Protein AF-A0A238VAP5-F1 (afdb_monomer)

Foldseek 3Di:
DCVQQVVKDFDAKFKFAQKDKFWDCAVNDPDFGTDIFMDGHHPDMDIDTDIRGDPVSVVSVCVVCCVVVQQWDWDWGWTQDPVGIDIDIDTGGRGDTDTFGALVNLVVVLVVCVVNPHDPVNSVVSNPDDHPDPHPDD

Radius of gyration: 14.92 Å; Cα contacts (8 Å, |Δi|>4): 262; chains: 1; bounding box: 32×36×34 Å

Organism: NCBI:txid52697

Mean predicted aligned error: 4.52 Å

pLDDT: mean 91.05, std 9.66, range [45.84, 98.25]

Sequence (138 aa):
MLAYCPHSPMVGVGWIEGWRLTFAGEGEIGWEGAVTTIVESPGDRVFVSLYDVHPWDAAQLDEVEGVPAGTYQKLTVRVSTLDGEVSAWVYVFAGYEGGMPTAWYLSEIATAAEKAGAPDDYVSDLRRRPTRTASPEV

Solvent-accessible surface area (backbone atoms only — not comparable to full-atom values): 7778 Å² total; per-residue (Å²): 93,73,91,73,22,75,78,29,52,79,75,51,55,32,32,33,75,37,22,32,75,48,32,20,40,55,79,73,47,75,90,63,29,11,43,81,27,60,46,84,33,85,90,36,58,30,83,44,79,38,58,52,70,36,78,80,32,48,61,50,47,38,57,76,54,27,38,91,79,51,49,17,43,83,43,81,43,65,31,46,33,96,93,43,78,43,82,43,80,46,65,30,58,62,65,63,80,38,66,35,28,26,32,67,60,46,48,52,53,29,52,50,38,48,75,70,65,50,56,69,68,61,35,50,54,52,66,66,52,77,46,71,40,79,65,80,86,130

Nearest PDB structures (foldseek):
  3cry-assembly1_B  TM=9.126E-01  e=3.875E-10  Homo sapiens
  2q53-assembly1_A  TM=9.028E-01  e=7.797E-10  Homo sapiens
  2rbh-assembly1_B  TM=9.046E-01  e=1.243E-09  Homo sapiens
  6ky1-assembly1_A  TM=6.639E-01  e=5.631E-05  Homo sapiens
  6bwo-assembly1_A  TM=1.964E-01  e=1.601E+00  Lactiplantibacillus plantarum

Structure (mmCIF, N/CA/C/O backbone):
data_AF-A0A238VAP5-F1
#
_entry.id   AF-A0A238VAP5-F1
#
loop_
_atom_site.group_PDB
_atom_site.id
_atom_site.type_symbol
_atom_site.label_atom_id
_atom_site.label_alt_id
_atom_site.label_comp_id
_atom_site.label_asym_id
_atom_site.label_entity_id
_atom_site.label_seq_id
_atom_site.pdbx_PDB_ins_code
_atom_site.Cartn_x
_atom_site.Cartn_y
_atom_site.Cartn_z
_atom_site.occupancy
_atom_site.B_iso_or_equiv
_atom_site.auth_seq_id
_atom_site.auth_comp_id
_atom_site.auth_asym_id
_atom_site.auth_atom_id
_atom_site.pdbx_PDB_model_num
ATOM 1 N N . MET A 1 1 ? 6.476 -5.034 7.079 1.00 84.19 1 MET A N 1
ATOM 2 C CA . MET A 1 1 ? 6.012 -4.711 8.448 1.00 84.19 1 MET A CA 1
ATOM 3 C C . MET A 1 1 ? 6.790 -5.452 9.522 1.00 84.19 1 MET A C 1
ATOM 5 O O . MET A 1 1 ? 7.732 -4.853 10.000 1.00 84.19 1 MET A O 1
ATOM 9 N N . LEU A 1 2 ? 6.536 -6.727 9.845 1.00 82.31 2 LEU A N 1
ATOM 10 C CA . LEU A 1 2 ? 7.208 -7.405 10.979 1.00 82.31 2 LEU A CA 1
ATOM 11 C C . LEU A 1 2 ? 8.754 -7.304 10.977 1.00 82.31 2 LEU A C 1
ATOM 13 O O . LEU A 1 2 ? 9.359 -7.147 12.030 1.00 82.31 2 LEU A O 1
ATOM 17 N N . ALA A 1 3 ? 9.387 -7.375 9.801 1.00 83.06 3 ALA A N 1
ATOM 18 C CA . ALA A 1 3 ? 10.847 -7.326 9.669 1.00 83.06 3 ALA A CA 1
ATOM 19 C C . ALA A 1 3 ? 11.466 -5.930 9.892 1.00 83.06 3 ALA A C 1
ATOM 21 O O . ALA A 1 3 ? 12.608 -5.844 10.332 1.00 83.06 3 ALA A O 1
ATOM 22 N N . TYR A 1 4 ? 10.732 -4.856 9.585 1.00 84.00 4 TYR A N 1
ATOM 23 C CA . TYR A 1 4 ? 11.238 -3.474 9.624 1.00 84.00 4 TYR A CA 1
ATOM 24 C C . TYR A 1 4 ? 10.591 -2.626 10.725 1.00 84.00 4 TYR A C 1
ATOM 26 O O . TYR A 1 4 ? 11.182 -1.659 11.177 1.00 84.00 4 TYR A O 1
ATOM 34 N N . CYS A 1 5 ? 9.389 -2.993 11.163 1.00 89.44 5 CYS A N 1
ATOM 35 C CA . CYS A 1 5 ? 8.562 -2.263 12.118 1.00 89.44 5 CYS A CA 1
ATOM 36 C C . CYS A 1 5 ? 7.970 -3.255 13.139 1.00 89.44 5 CYS A C 1
ATOM 38 O O . CYS A 1 5 ? 6.775 -3.567 13.083 1.00 89.44 5 CYS A O 1
ATOM 40 N N . PRO A 1 6 ? 8.797 -3.847 14.021 1.00 90.00 6 PRO A N 1
ATOM 41 C CA . PRO A 1 6 ? 8.364 -4.918 14.919 1.00 90.00 6 PRO A CA 1
ATOM 42 C C . PRO A 1 6 ? 7.432 -4.437 16.041 1.00 90.00 6 PRO A C 1
ATOM 44 O O . PRO A 1 6 ? 6.745 -5.260 16.643 1.00 90.00 6 PRO A O 1
ATOM 47 N N . HIS A 1 7 ? 7.386 -3.131 16.321 1.00 90.69 7 HIS A N 1
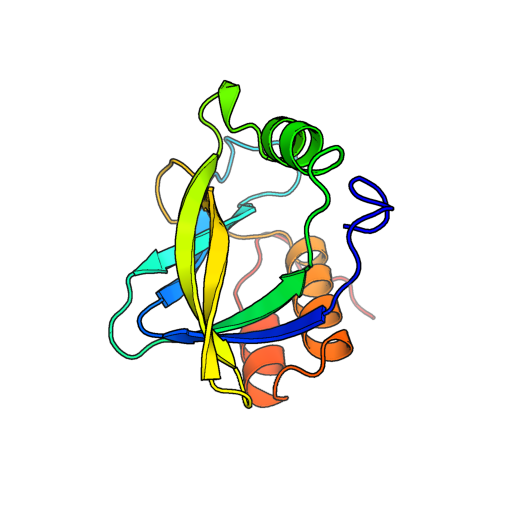ATOM 48 C CA . HIS A 1 7 ? 6.518 -2.544 17.345 1.00 90.69 7 HIS A CA 1
ATOM 49 C C . HIS A 1 7 ? 5.155 -2.121 16.790 1.00 90.69 7 HIS A C 1
ATOM 51 O O . HIS A 1 7 ? 4.339 -1.593 17.541 1.00 90.69 7 HIS A O 1
ATOM 57 N N . SER A 1 8 ? 4.919 -2.334 15.492 1.00 94.12 8 SER A N 1
ATOM 58 C CA . SER A 1 8 ? 3.762 -1.807 14.773 1.00 94.12 8 SER A CA 1
ATOM 59 C C . SER A 1 8 ? 2.811 -2.933 14.340 1.00 94.12 8 SER A C 1
ATOM 61 O O . SER A 1 8 ? 2.964 -3.479 13.239 1.00 94.12 8 SER A O 1
ATOM 63 N N . PRO A 1 9 ? 1.859 -3.357 15.196 1.00 94.62 9 PRO A N 1
ATOM 64 C CA . PRO A 1 9 ? 0.958 -4.464 14.894 1.00 94.62 9 PRO A CA 1
ATOM 65 C C . PRO A 1 9 ? -0.083 -4.083 13.836 1.00 94.62 9 PRO A C 1
ATOM 67 O O . PRO A 1 9 ? -0.448 -2.919 13.671 1.00 94.62 9 PRO A O 1
ATOM 70 N N . MET A 1 10 ? -0.604 -5.095 13.139 1.00 94.62 10 MET A N 1
ATOM 71 C CA . MET A 1 10 ? -1.793 -4.930 12.302 1.00 94.62 10 MET A CA 1
ATOM 72 C C . MET A 1 10 ? -3.014 -4.740 13.209 1.00 94.62 10 MET A C 1
ATOM 74 O O . MET A 1 10 ? -3.248 -5.564 14.093 1.00 94.62 10 MET A O 1
ATOM 78 N N . VAL A 1 11 ? -3.781 -3.674 12.987 1.00 95.62 11 VAL A N 1
ATOM 79 C CA . VAL A 1 11 ? -4.958 -3.312 13.799 1.00 95.62 11 VAL A CA 1
ATOM 80 C C . VAL A 1 11 ? -6.283 -3.483 13.067 1.00 95.62 11 VAL A C 1
ATOM 82 O O . VAL A 1 11 ? -7.332 -3.493 13.702 1.00 95.62 11 VAL A O 1
ATOM 85 N N . GLY A 1 12 ? -6.259 -3.653 11.745 1.00 96.06 12 GLY A N 1
ATOM 86 C CA . GLY A 1 12 ? -7.476 -3.889 10.980 1.00 96.06 12 GLY A CA 1
ATOM 87 C C . GLY A 1 12 ? -7.257 -3.868 9.477 1.00 96.06 12 GLY A C 1
ATOM 88 O O . GLY A 1 12 ? -6.127 -3.918 8.991 1.00 96.06 12 GLY A O 1
ATOM 89 N N . VAL A 1 13 ? -8.364 -3.780 8.751 1.00 97.94 13 VAL A N 1
ATOM 90 C CA . VAL A 1 13 ? -8.411 -3.661 7.292 1.00 97.94 13 VAL A CA 1
ATOM 91 C C . VAL A 1 13 ? -9.438 -2.612 6.887 1.00 97.94 13 VAL A C 1
ATOM 93 O O . VAL A 1 13 ? -10.313 -2.246 7.675 1.00 97.94 13 VAL A O 1
ATOM 96 N N . GLY A 1 14 ? -9.357 -2.140 5.650 1.00 97.75 14 GLY A N 1
ATOM 97 C CA . GLY A 1 14 ? -10.337 -1.215 5.102 1.00 97.75 14 GLY A CA 1
ATOM 98 C C . GLY A 1 14 ? -10.149 -0.968 3.615 1.00 97.75 14 GLY A C 1
ATOM 99 O O . GLY A 1 14 ? -9.417 -1.688 2.934 1.00 97.75 14 GLY A O 1
ATOM 100 N N . TRP A 1 15 ? -10.823 0.067 3.128 1.00 98.25 15 TRP A N 1
ATOM 101 C CA . TRP A 1 15 ? -10.813 0.471 1.729 1.00 98.25 15 TRP A CA 1
ATOM 102 C C . TRP A 1 15 ? -10.419 1.932 1.579 1.00 98.25 15 TRP A C 1
ATOM 104 O O . TRP A 1 15 ? -10.903 2.791 2.313 1.00 98.25 15 TRP A O 1
ATOM 114 N N . ILE A 1 16 ? -9.570 2.219 0.600 1.00 98.19 16 ILE A N 1
ATOM 115 C CA . ILE A 1 16 ? -9.335 3.582 0.129 1.00 98.19 16 ILE A CA 1
ATOM 116 C C . ILE A 1 16 ? -10.220 3.789 -1.100 1.00 98.19 16 ILE A C 1
ATOM 118 O O . ILE A 1 16 ? -9.963 3.196 -2.147 1.00 98.19 16 ILE A O 1
ATOM 122 N N . GLU A 1 17 ? -11.266 4.599 -0.957 1.00 97.81 17 GLU A N 1
ATOM 123 C CA . GLU A 1 17 ? -12.238 4.896 -2.015 1.00 97.81 17 GLU A CA 1
ATOM 124 C C . GL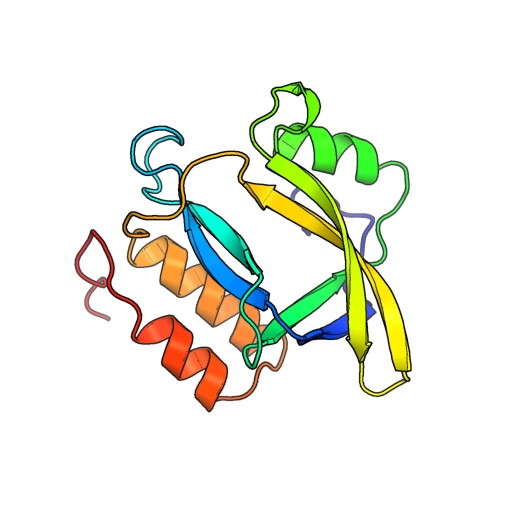U A 1 17 ? -11.719 5.970 -2.980 1.00 97.81 17 GLU A C 1
ATOM 126 O O . GLU A 1 17 ? -11.147 6.974 -2.552 1.00 97.81 17 GLU A O 1
ATOM 131 N N . GLY A 1 18 ? -11.959 5.795 -4.280 1.00 97.50 18 GLY A N 1
ATOM 132 C CA . GLY A 1 18 ? -11.500 6.707 -5.333 1.00 97.50 18 GLY A CA 1
ATOM 133 C C . GLY A 1 18 ? -10.033 6.521 -5.718 1.00 97.50 18 GLY A C 1
ATOM 134 O O . GLY A 1 18 ? -9.439 7.427 -6.300 1.00 97.50 18 GLY A O 1
ATOM 135 N N . TRP A 1 19 ? -9.446 5.371 -5.385 1.00 98.00 19 TRP A N 1
ATOM 136 C CA . TRP A 1 19 ? -8.059 5.020 -5.686 1.00 98.00 19 TRP A CA 1
ATOM 137 C C . TRP A 1 19 ? -7.993 3.625 -6.291 1.00 98.00 19 TRP A C 1
ATOM 139 O O . TRP A 1 19 ? -8.801 2.757 -5.966 1.00 98.00 19 TRP A O 1
ATOM 149 N N . ARG A 1 20 ? -6.974 3.371 -7.114 1.00 96.56 20 ARG A N 1
ATOM 150 C CA . ARG A 1 20 ? -6.665 2.025 -7.607 1.00 96.56 20 ARG A CA 1
ATOM 151 C C . ARG A 1 20 ? -5.203 1.676 -7.405 1.00 96.56 20 ARG A C 1
ATOM 153 O O . ARG A 1 20 ? -4.323 2.525 -7.523 1.00 96.56 20 ARG A O 1
ATOM 160 N N . LEU A 1 21 ? -4.953 0.391 -7.169 1.00 96.31 21 LEU A N 1
ATOM 161 C CA . LEU A 1 21 ? -3.609 -0.170 -7.155 1.00 96.31 21 LEU A CA 1
ATOM 162 C C . LEU A 1 21 ? -3.075 -0.203 -8.584 1.00 96.31 21 LEU A C 1
ATOM 164 O O . LEU A 1 21 ? -3.772 -0.642 -9.504 1.00 96.31 21 LEU A O 1
ATOM 168 N N . THR A 1 22 ? -1.837 0.228 -8.766 1.00 95.00 22 THR A N 1
ATOM 169 C CA . THR A 1 22 ? -1.101 0.191 -10.030 1.00 95.00 22 THR A CA 1
ATOM 170 C C . THR A 1 22 ? 0.382 -0.065 -9.761 1.00 95.00 22 THR A C 1
ATOM 172 O O . THR A 1 22 ? 0.770 -0.352 -8.627 1.00 95.00 22 THR A O 1
ATOM 175 N N . PHE A 1 23 ? 1.201 -0.009 -10.804 1.00 94.38 23 PHE A N 1
ATOM 176 C CA . PHE A 1 23 ? 2.641 -0.189 -10.708 1.00 94.38 23 PHE A CA 1
ATOM 177 C C . PHE A 1 23 ? 3.374 0.978 -11.361 1.00 94.38 23 PHE A C 1
ATOM 179 O O . PHE A 1 23 ? 2.803 1.681 -12.197 1.00 94.38 23 PHE A O 1
ATOM 186 N N . ALA A 1 24 ? 4.609 1.212 -10.933 1.00 92.62 24 ALA A N 1
ATOM 187 C CA . ALA A 1 24 ? 5.455 2.288 -11.434 1.00 92.62 24 ALA A CA 1
ATOM 188 C C . ALA A 1 24 ? 6.946 1.955 -11.261 1.00 92.62 24 ALA A C 1
ATOM 190 O O . ALA A 1 24 ? 7.302 0.968 -10.617 1.00 92.62 24 ALA A O 1
ATOM 191 N N . GLY A 1 25 ? 7.826 2.784 -11.829 1.00 88.06 25 GLY A N 1
ATOM 192 C CA . GLY A 1 25 ? 9.272 2.690 -11.594 1.00 88.06 25 GLY A CA 1
ATOM 193 C C . GLY A 1 25 ? 9.957 1.502 -12.277 1.00 88.06 25 GLY A C 1
ATOM 194 O O . GLY A 1 25 ? 10.999 1.038 -11.808 1.00 88.06 25 GLY A O 1
ATOM 195 N N . GLU A 1 26 ? 9.396 0.993 -13.381 1.00 82.69 26 GLU A N 1
ATOM 196 C CA . GLU A 1 26 ? 10.039 -0.061 -14.170 1.00 82.69 26 GLU A CA 1
ATOM 197 C C . GLU A 1 26 ? 11.420 0.394 -14.667 1.00 82.69 26 GLU A C 1
ATOM 199 O O . GLU A 1 26 ? 11.543 1.329 -15.452 1.00 82.69 26 GLU A O 1
ATOM 204 N N . GLY A 1 27 ? 12.474 -0.283 -14.202 1.00 74.94 27 GLY A N 1
ATOM 205 C CA . GLY A 1 27 ? 13.863 0.052 -14.534 1.00 74.94 27 GLY A CA 1
ATOM 206 C C . GLY A 1 27 ? 14.481 1.160 -13.673 1.00 74.94 27 GLY A C 1
ATOM 207 O O . GLY A 1 27 ? 15.687 1.378 -13.768 1.00 74.94 27 GLY A O 1
ATOM 208 N N . GLU A 1 28 ? 13.696 1.812 -12.812 1.00 74.81 28 GLU A N 1
ATOM 209 C CA . GLU A 1 28 ? 14.170 2.799 -11.831 1.00 74.81 28 GLU A CA 1
ATOM 210 C C . GLU A 1 28 ? 14.453 2.141 -10.476 1.00 74.81 28 GLU A C 1
ATOM 212 O O . GLU A 1 28 ? 15.479 2.414 -9.851 1.00 74.81 28 GLU A O 1
ATOM 217 N N . ILE A 1 29 ? 13.583 1.217 -10.048 1.00 69.38 29 ILE A N 1
ATOM 218 C CA . ILE A 1 29 ? 13.748 0.472 -8.798 1.00 69.38 29 ILE A CA 1
ATOM 219 C C . ILE A 1 29 ? 14.208 -0.960 -9.091 1.00 69.38 29 ILE A C 1
ATOM 221 O O . ILE A 1 29 ? 13.420 -1.870 -9.332 1.00 69.38 29 ILE A O 1
ATOM 225 N N . GLY A 1 30 ? 15.526 -1.161 -9.029 1.00 64.56 30 GLY A N 1
ATOM 226 C CA . GLY A 1 30 ? 16.162 -2.465 -8.817 1.00 64.56 30 GLY A CA 1
ATOM 227 C C . GLY A 1 30 ? 15.715 -3.625 -9.724 1.00 64.56 30 GLY A C 1
ATOM 228 O O . GLY A 1 30 ? 15.424 -3.474 -10.907 1.00 64.56 30 GLY A O 1
ATOM 229 N N . TRP A 1 31 ? 15.757 -4.838 -9.163 1.00 62.72 31 TRP A N 1
ATOM 230 C CA . TRP A 1 31 ? 15.542 -6.108 -9.872 1.00 62.72 31 TRP A CA 1
ATOM 231 C C . TRP A 1 31 ? 14.073 -6.575 -9.873 1.00 62.72 31 TRP A C 1
ATOM 233 O O . TRP A 1 31 ? 13.710 -7.456 -10.660 1.00 62.72 31 TRP A O 1
ATOM 243 N N . GLU A 1 32 ? 13.223 -5.971 -9.038 1.00 64.12 32 GLU A N 1
ATOM 244 C CA . GLU A 1 32 ? 11.833 -6.385 -8.781 1.00 64.12 32 GLU A CA 1
ATOM 245 C C . GLU A 1 32 ? 10.861 -6.033 -9.922 1.00 64.12 32 GLU A C 1
ATOM 247 O O . GLU A 1 32 ? 9.762 -6.590 -10.000 1.00 64.12 32 GLU A O 1
ATOM 252 N N . GLY A 1 33 ? 11.294 -5.204 -10.880 1.00 79.69 33 GLY A N 1
ATOM 253 C CA . GLY A 1 33 ? 10.441 -4.670 -11.943 1.00 79.69 33 GLY A CA 1
ATOM 254 C C . GLY A 1 33 ? 9.675 -3.441 -11.464 1.00 79.69 33 GLY A C 1
ATOM 255 O O . GLY A 1 33 ? 10.190 -2.676 -10.657 1.00 79.69 33 GLY A O 1
ATOM 256 N N . ALA A 1 34 ? 8.461 -3.238 -11.977 1.00 89.19 34 ALA A N 1
ATOM 257 C CA . ALA A 1 34 ? 7.612 -2.155 -11.497 1.00 89.19 34 ALA A CA 1
ATOM 258 C C . ALA A 1 34 ? 7.122 -2.442 -10.063 1.00 89.19 34 ALA A C 1
ATOM 260 O O . ALA A 1 34 ? 6.623 -3.535 -9.780 1.00 89.19 34 ALA A O 1
ATOM 261 N N . VAL A 1 35 ? 7.253 -1.458 -9.174 1.00 91.12 35 VAL A N 1
ATOM 262 C CA . VAL A 1 35 ? 6.849 -1.530 -7.762 1.00 91.12 35 VAL A CA 1
ATOM 263 C C . VAL A 1 35 ? 5.404 -1.088 -7.565 1.00 91.12 35 VAL A C 1
ATOM 265 O O . VAL A 1 35 ? 4.836 -0.393 -8.407 1.00 91.12 35 VAL A O 1
ATOM 268 N N . THR A 1 36 ? 4.797 -1.500 -6.453 1.00 93.38 36 THR A N 1
ATOM 269 C CA . THR A 1 36 ? 3.390 -1.200 -6.157 1.00 93.38 36 THR A CA 1
ATOM 270 C C . THR A 1 36 ? 3.204 0.263 -5.788 1.00 93.38 36 THR A C 1
ATOM 272 O O . THR A 1 36 ? 3.922 0.802 -4.957 1.00 93.38 36 THR A O 1
ATOM 275 N N . THR A 1 37 ? 2.174 0.889 -6.344 1.00 95.38 37 THR A N 1
ATOM 276 C CA . THR A 1 37 ? 1.720 2.217 -5.928 1.00 95.38 37 THR A CA 1
ATOM 277 C C . THR A 1 37 ? 0.202 2.323 -6.072 1.00 95.38 37 THR A C 1
ATOM 279 O O . THR A 1 37 ? -0.459 1.402 -6.564 1.00 95.38 37 THR A O 1
ATOM 282 N N . ILE A 1 38 ? -0.377 3.437 -5.637 1.00 96.94 38 ILE A N 1
ATOM 283 C CA . ILE A 1 38 ? -1.790 3.754 -5.850 1.00 96.94 38 ILE A CA 1
ATOM 284 C C . ILE A 1 38 ? -1.926 5.104 -6.547 1.00 96.94 38 ILE A C 1
ATOM 286 O O . ILE A 1 38 ? -1.120 6.006 -6.338 1.00 96.94 38 ILE A O 1
ATOM 290 N N . VAL A 1 39 ? -2.962 5.242 -7.367 1.00 96.50 39 VAL A N 1
ATOM 291 C CA . VAL A 1 39 ? -3.303 6.494 -8.056 1.00 96.50 39 VAL A CA 1
ATOM 292 C C . VAL A 1 39 ? -4.786 6.790 -7.892 1.00 96.50 39 VAL A C 1
ATOM 294 O O . VAL A 1 39 ? -5.589 5.864 -7.737 1.00 96.50 39 VAL A O 1
ATOM 297 N N . GLU A 1 40 ? -5.149 8.070 -7.931 1.00 95.81 40 GLU A N 1
ATOM 298 C CA . GLU A 1 40 ? -6.549 8.488 -7.937 1.00 95.81 40 GLU A CA 1
ATOM 299 C C . GLU A 1 40 ? -7.266 7.896 -9.157 1.00 95.81 40 GLU A C 1
ATOM 301 O O . GLU A 1 40 ? -6.795 7.977 -10.293 1.00 95.81 40 GLU A O 1
ATOM 306 N N . SER A 1 41 ? -8.412 7.272 -8.910 1.00 97.19 41 SER A N 1
ATOM 307 C CA . SER A 1 41 ? -9.254 6.665 -9.933 1.00 97.19 41 SER A CA 1
ATOM 308 C C . SER A 1 41 ? -10.702 6.643 -9.438 1.00 97.19 41 SER A C 1
ATOM 310 O O . SER A 1 41 ? -11.081 5.778 -8.641 1.00 97.19 41 SER A O 1
ATOM 312 N N . PRO A 1 42 ? -11.521 7.637 -9.828 1.00 96.62 42 PRO A N 1
ATOM 313 C CA . PRO A 1 42 ? -12.899 7.736 -9.368 1.00 96.62 42 PRO A CA 1
ATOM 314 C C . PRO A 1 42 ? -13.713 6.479 -9.698 1.00 96.62 42 PRO A C 1
ATOM 316 O O . PRO A 1 42 ? -13.797 6.074 -10.854 1.00 96.62 42 PRO A O 1
ATOM 319 N N . GLY A 1 43 ? -14.353 5.900 -8.680 1.00 95.88 43 GLY A N 1
ATOM 320 C CA . GLY A 1 43 ? -15.149 4.673 -8.800 1.00 95.88 43 GLY A CA 1
ATOM 321 C C . GLY A 1 43 ? -14.382 3.384 -8.494 1.00 95.88 43 GLY A C 1
ATOM 322 O O . GLY A 1 43 ? -15.021 2.355 -8.288 1.00 95.88 43 GLY A O 1
ATOM 323 N N . ASP A 1 44 ? -13.052 3.445 -8.402 1.00 97.38 44 ASP A N 1
ATOM 324 C CA . ASP A 1 44 ? -12.232 2.337 -7.918 1.00 97.38 44 ASP A CA 1
ATOM 325 C C . ASP A 1 44 ? -11.992 2.426 -6.411 1.00 97.38 44 ASP A C 1
ATOM 327 O O . ASP A 1 44 ? -12.195 3.463 -5.774 1.00 97.38 44 ASP A O 1
ATOM 331 N N . ARG A 1 45 ? -11.513 1.317 -5.848 1.00 97.19 45 ARG A N 1
ATOM 332 C CA . ARG A 1 45 ? -11.089 1.233 -4.453 1.00 97.19 45 ARG A CA 1
ATOM 333 C C . ARG A 1 45 ? -9.917 0.276 -4.273 1.00 97.19 45 ARG A C 1
ATOM 335 O O . ARG A 1 45 ? -9.765 -0.696 -5.017 1.00 97.19 45 ARG A O 1
ATOM 342 N N . VAL A 1 46 ? -9.115 0.510 -3.238 1.00 97.75 46 VAL A N 1
ATOM 343 C CA . VAL A 1 46 ? -7.982 -0.354 -2.862 1.00 97.75 46 VAL A CA 1
ATOM 344 C C . VAL A 1 46 ? -8.215 -0.952 -1.485 1.00 97.75 46 VAL A C 1
ATOM 346 O O . VAL A 1 46 ? -8.471 -0.212 -0.539 1.00 97.75 46 VAL A O 1
ATOM 349 N N . PHE A 1 47 ? -8.106 -2.277 -1.372 1.00 97.88 47 PHE A N 1
ATOM 350 C CA . PHE A 1 47 ? -8.118 -2.959 -0.082 1.00 97.88 47 PHE A CA 1
ATOM 351 C C . PHE A 1 47 ? -6.774 -2.765 0.617 1.00 97.88 47 PHE A C 1
ATOM 353 O O . PHE A 1 47 ? -5.723 -2.949 0.001 1.00 97.88 47 PHE A O 1
ATOM 360 N N . VAL A 1 48 ? -6.802 -2.420 1.901 1.00 97.56 48 VAL A N 1
ATOM 361 C CA . VAL A 1 48 ? -5.594 -2.135 2.678 1.00 97.56 48 VAL A CA 1
ATOM 362 C C . VAL A 1 48 ? -5.629 -2.789 4.050 1.00 97.56 48 VAL A C 1
ATOM 364 O O . VAL A 1 48 ? -6.680 -2.897 4.682 1.00 97.56 48 VAL A O 1
ATOM 367 N N . SER A 1 49 ? -4.446 -3.161 4.533 1.00 96.69 49 SER A N 1
ATOM 368 C CA . SER A 1 49 ? -4.210 -3.508 5.933 1.00 96.69 49 SER A CA 1
ATOM 369 C C . SER A 1 49 ? -3.763 -2.269 6.700 1.00 96.69 49 SER A C 1
ATOM 371 O O . SER A 1 49 ? -2.872 -1.544 6.260 1.00 96.69 49 SER A O 1
ATOM 373 N N . LEU A 1 50 ? -4.365 -2.045 7.863 1.00 97.06 50 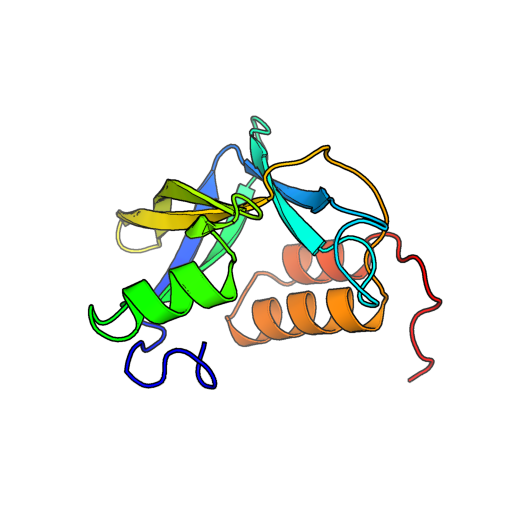LEU A N 1
ATOM 374 C CA . LEU A 1 50 ? -4.046 -0.944 8.762 1.00 97.06 50 LEU A CA 1
ATOM 375 C C . LEU A 1 50 ? -3.091 -1.417 9.853 1.00 97.06 50 LEU A C 1
ATOM 377 O O . LEU A 1 50 ? -3.312 -2.457 10.478 1.00 97.06 50 LEU A O 1
ATOM 381 N N . TYR A 1 51 ? -2.057 -0.621 10.103 1.00 96.50 51 TYR A N 1
ATOM 382 C CA . TYR A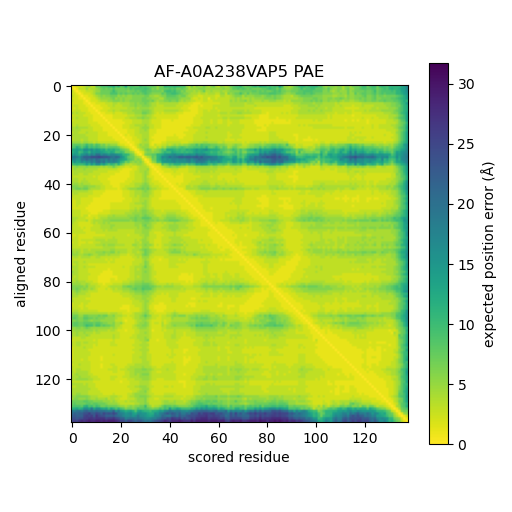 1 51 ? -1.061 -0.860 11.142 1.00 96.50 51 TYR A CA 1
ATOM 383 C C . TYR A 1 51 ? -1.011 0.337 12.087 1.00 96.50 51 TYR A C 1
ATOM 385 O O . TYR A 1 51 ? -1.011 1.480 11.629 1.00 96.50 51 TYR A O 1
ATOM 393 N N . ASP A 1 52 ? -0.951 0.071 13.390 1.00 95.31 52 ASP A N 1
ATOM 394 C CA . ASP A 1 52 ? -0.665 1.104 14.386 1.00 95.31 52 ASP A CA 1
ATOM 395 C C . ASP A 1 52 ? 0.848 1.299 14.444 1.00 95.31 52 ASP A C 1
ATOM 397 O O . ASP A 1 52 ? 1.575 0.444 14.950 1.00 95.31 52 ASP A O 1
ATOM 401 N N . VAL A 1 53 ? 1.335 2.366 13.810 1.00 94.94 53 VAL A N 1
ATOM 402 C CA . VAL A 1 53 ? 2.770 2.585 13.614 1.00 94.94 53 VAL A CA 1
ATOM 403 C C . VAL A 1 53 ? 3.362 3.290 14.826 1.00 94.94 53 VAL A C 1
ATOM 405 O O . VAL A 1 53 ? 3.101 4.470 15.069 1.00 94.94 53 VAL A O 1
ATOM 408 N N . HIS A 1 54 ? 4.229 2.588 15.555 1.00 93.81 54 HIS A N 1
ATOM 409 C CA . HIS A 1 54 ? 4.940 3.175 16.684 1.00 93.81 54 HIS A CA 1
ATOM 410 C C . HIS A 1 54 ? 5.905 4.282 16.203 1.00 93.81 54 HIS A C 1
ATOM 412 O O . HIS A 1 54 ? 6.588 4.096 15.193 1.00 93.81 54 HIS A O 1
ATOM 418 N N . PRO A 1 55 ? 6.065 5.410 16.928 1.00 89.88 55 PRO A N 1
ATOM 419 C CA . PRO A 1 55 ? 6.942 6.508 16.502 1.00 89.88 55 PRO A CA 1
ATOM 420 C C . PRO A 1 55 ? 8.399 6.114 16.213 1.00 89.88 55 PRO A C 1
ATOM 422 O O . PRO A 1 55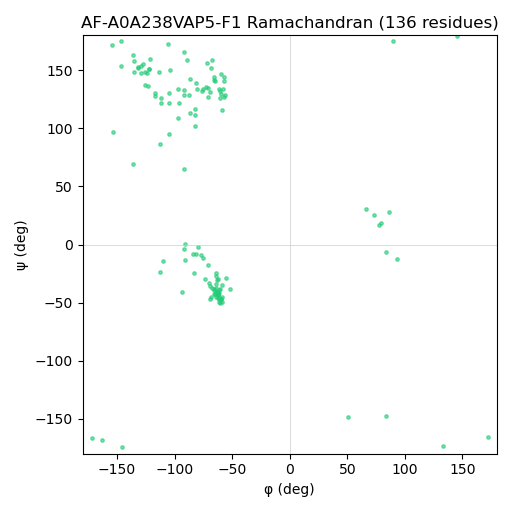 ? 9.049 6.741 15.382 1.00 89.88 55 PRO A O 1
ATOM 425 N N . TRP A 1 56 ? 8.920 5.079 16.880 1.00 87.75 56 TRP A N 1
ATOM 426 C CA . TRP A 1 56 ? 10.269 4.553 16.609 1.00 87.75 56 TRP A CA 1
ATOM 427 C C . TRP A 1 56 ? 10.377 3.833 15.267 1.00 87.75 56 TRP A C 1
ATOM 429 O O . TRP A 1 56 ? 11.414 3.913 14.618 1.00 87.75 56 TRP A O 1
ATOM 439 N N . ASP A 1 57 ? 9.301 3.177 14.843 1.00 93.38 57 ASP A N 1
ATOM 440 C CA . ASP A 1 57 ? 9.250 2.476 13.566 1.00 93.38 57 ASP A CA 1
ATOM 441 C C . ASP A 1 57 ? 8.921 3.453 12.423 1.00 93.38 57 ASP A C 1
ATOM 443 O O . ASP A 1 57 ? 9.296 3.208 11.281 1.00 93.38 57 ASP A O 1
ATOM 447 N N . ALA A 1 58 ? 8.255 4.579 12.715 1.00 91.69 58 ALA A N 1
ATOM 448 C CA . ALA A 1 58 ? 7.815 5.548 11.711 1.00 91.69 58 ALA A CA 1
ATOM 449 C C . ALA A 1 58 ? 8.975 6.141 10.892 1.00 91.69 58 ALA A C 1
ATOM 451 O O . ALA A 1 58 ? 8.894 6.174 9.667 1.00 91.69 58 ALA A O 1
ATOM 452 N N . ALA A 1 59 ? 10.060 6.567 11.549 1.00 90.44 59 ALA A N 1
ATOM 453 C CA . ALA A 1 59 ? 11.232 7.110 10.857 1.00 90.44 59 ALA A CA 1
ATOM 454 C C . ALA A 1 59 ? 11.966 6.032 10.045 1.00 90.44 59 ALA A C 1
ATOM 456 O O . ALA A 1 59 ? 12.418 6.288 8.934 1.00 90.44 59 ALA A O 1
ATOM 457 N N . GLN A 1 60 ? 12.045 4.808 10.575 1.00 91.88 60 GLN A N 1
ATOM 458 C CA . GLN A 1 60 ? 12.618 3.677 9.850 1.00 91.88 60 GLN A CA 1
ATOM 459 C C . GLN A 1 60 ? 11.789 3.327 8.610 1.00 91.88 60 GLN A C 1
ATOM 461 O O . GLN A 1 60 ? 12.357 2.991 7.576 1.00 91.88 60 GLN A O 1
ATOM 466 N N . LEU A 1 61 ? 10.462 3.422 8.696 1.00 92.31 61 LEU A N 1
ATOM 467 C CA . LEU A 1 61 ? 9.575 3.182 7.565 1.00 92.31 61 LEU A CA 1
ATOM 468 C C . LEU A 1 61 ? 9.768 4.243 6.473 1.00 92.31 61 LEU A C 1
ATOM 470 O O . LEU A 1 61 ? 9.878 3.885 5.307 1.00 92.31 61 LEU A O 1
ATOM 474 N N . ASP A 1 62 ? 9.903 5.518 6.848 1.00 93.25 62 ASP A N 1
ATOM 475 C CA . ASP A 1 62 ? 10.197 6.599 5.897 1.00 93.25 62 ASP A CA 1
ATOM 476 C C . ASP A 1 62 ? 11.543 6.379 5.170 1.00 93.25 62 ASP A C 1
ATOM 478 O O . ASP A 1 62 ? 11.643 6.630 3.969 1.00 93.25 62 ASP A O 1
ATOM 482 N N . GLU A 1 63 ? 12.565 5.870 5.867 1.00 92.50 63 GLU A N 1
ATOM 483 C CA . GLU A 1 63 ? 13.863 5.504 5.272 1.00 92.50 63 GLU A CA 1
ATOM 484 C C . GLU A 1 63 ? 13.756 4.295 4.330 1.00 92.50 63 GLU A C 1
ATOM 486 O O . GLU A 1 63 ? 14.288 4.329 3.221 1.00 92.50 63 GLU A O 1
ATOM 491 N N . VAL A 1 64 ? 13.047 3.235 4.741 1.00 90.50 64 VAL A N 1
ATOM 492 C CA . VAL A 1 64 ? 12.848 2.020 3.927 1.00 90.50 64 VAL A CA 1
ATOM 493 C C . VAL A 1 64 ? 12.106 2.337 2.630 1.00 90.50 64 VAL A C 1
ATOM 495 O O . VAL A 1 64 ? 12.494 1.847 1.572 1.00 90.50 64 VAL A O 1
ATOM 498 N N . GLU A 1 65 ? 11.084 3.189 2.698 1.00 90.75 65 GLU A N 1
ATOM 499 C CA . GLU A 1 65 ? 10.307 3.633 1.535 1.00 90.75 65 GLU A CA 1
ATOM 500 C C . GLU A 1 65 ? 11.026 4.744 0.740 1.00 90.75 65 GLU A C 1
ATOM 502 O O . GLU A 1 65 ? 10.543 5.211 -0.291 1.00 90.75 65 GLU A O 1
ATOM 507 N N . GLY A 1 66 ? 12.204 5.196 1.185 1.00 91.75 66 GLY A N 1
ATOM 508 C CA . GLY A 1 66 ? 13.006 6.191 0.475 1.00 91.75 66 GLY A CA 1
ATOM 509 C C . GLY A 1 66 ? 12.360 7.577 0.408 1.00 91.75 66 GLY A C 1
ATOM 510 O O . GLY A 1 66 ? 12.599 8.317 -0.548 1.00 91.75 66 GLY A O 1
ATOM 511 N N . VAL A 1 67 ? 11.563 7.957 1.412 1.00 93.31 67 VAL A N 1
ATOM 512 C CA . VAL A 1 67 ? 10.922 9.282 1.487 1.00 93.31 67 VAL A CA 1
ATOM 513 C C . VAL A 1 67 ? 11.950 10.423 1.481 1.00 93.31 67 VAL A C 1
ATOM 515 O O . VAL A 1 67 ? 11.770 11.360 0.701 1.00 93.31 67 VAL A O 1
ATOM 518 N N . PRO A 1 68 ? 13.063 10.372 2.249 1.00 92.31 68 PRO A N 1
ATOM 519 C CA . PRO A 1 68 ? 14.086 11.422 2.200 1.00 92.31 68 PRO A CA 1
ATOM 520 C C . PRO A 1 68 ? 14.763 11.557 0.830 1.00 92.31 68 PRO A C 1
ATOM 522 O O . PRO A 1 68 ? 15.192 12.648 0.457 1.00 92.31 68 PRO A O 1
ATOM 525 N N . ALA A 1 69 ? 14.850 10.454 0.080 1.00 91.19 69 ALA A N 1
ATOM 526 C CA . ALA A 1 69 ? 15.411 10.416 -1.268 1.00 91.19 69 ALA A CA 1
ATOM 527 C C . ALA A 1 69 ? 14.393 10.806 -2.356 1.00 91.19 69 ALA A C 1
ATOM 529 O O . ALA A 1 69 ? 14.773 10.980 -3.512 1.00 91.19 69 ALA A O 1
ATOM 530 N N . GLY A 1 70 ? 13.115 10.961 -1.994 1.00 91.62 70 GLY A N 1
ATOM 531 C CA . GLY A 1 70 ? 12.033 11.286 -2.915 1.00 91.62 70 GLY A CA 1
ATOM 532 C C . GLY A 1 70 ? 11.534 10.103 -3.744 1.00 91.62 70 GLY A C 1
ATOM 533 O O . GLY A 1 70 ? 10.861 10.343 -4.737 1.00 91.62 70 GLY A O 1
ATOM 534 N N . THR A 1 71 ? 11.838 8.858 -3.365 1.00 91.31 71 THR A N 1
ATOM 535 C CA . THR A 1 71 ? 11.373 7.65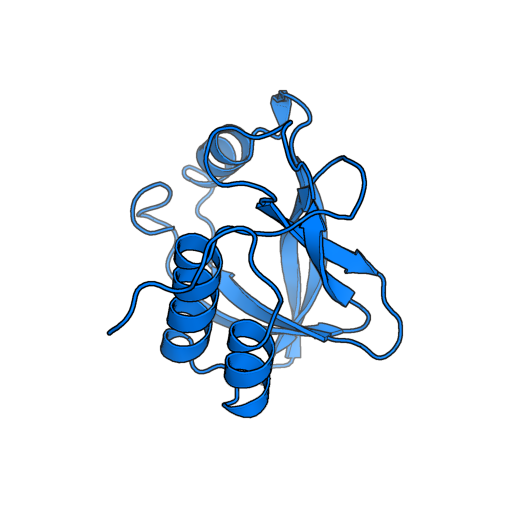0 -4.074 1.00 91.31 71 THR A CA 1
ATOM 536 C C . THR A 1 71 ? 9.866 7.456 -3.909 1.00 91.31 71 THR A C 1
ATOM 538 O O . THR A 1 71 ? 9.144 7.239 -4.881 1.00 91.31 71 THR A O 1
ATOM 541 N N . TYR A 1 72 ? 9.380 7.578 -2.674 1.00 94.25 72 TYR A N 1
ATOM 542 C CA . TYR A 1 72 ? 7.960 7.590 -2.350 1.00 94.25 72 TYR A CA 1
ATOM 543 C C . TYR A 1 72 ? 7.586 8.880 -1.624 1.00 94.25 72 TYR A C 1
ATOM 545 O O . TYR A 1 72 ? 8.374 9.472 -0.889 1.00 94.25 72 TYR A O 1
ATOM 553 N N . GLN A 1 73 ? 6.338 9.297 -1.804 1.00 95.31 73 GLN A N 1
ATOM 554 C CA . GLN A 1 73 ? 5.710 10.382 -1.069 1.00 95.31 73 GLN A CA 1
ATOM 555 C C . GLN A 1 73 ? 4.739 9.816 -0.042 1.00 95.31 73 GLN A C 1
ATOM 557 O O . GLN A 1 73 ? 3.873 9.003 -0.361 1.00 95.31 73 GLN A O 1
ATOM 562 N N . LYS A 1 74 ? 4.862 10.287 1.196 1.00 96.12 74 LYS A N 1
ATOM 563 C CA . LYS A 1 74 ? 3.945 9.943 2.278 1.00 96.12 74 LYS A CA 1
ATOM 564 C C . LYS A 1 74 ? 2.704 10.826 2.204 1.00 96.12 74 LYS A C 1
ATOM 566 O O . LYS A 1 74 ? 2.797 12.041 2.376 1.00 96.12 74 LYS A O 1
ATOM 571 N N . LEU A 1 75 ? 1.546 10.219 1.978 1.00 96.50 75 LEU A N 1
ATOM 572 C CA . LEU A 1 75 ? 0.256 10.904 1.926 1.00 96.50 75 LEU A CA 1
ATOM 573 C C . LEU A 1 75 ? -0.626 10.468 3.092 1.00 96.50 75 LEU A C 1
ATOM 575 O O . LEU A 1 75 ? -0.561 9.326 3.538 1.00 96.50 75 LEU A O 1
ATOM 579 N N . THR A 1 76 ? -1.478 11.376 3.568 1.00 97.19 76 THR A N 1
ATOM 580 C CA . THR A 1 76 ? -2.563 11.026 4.496 1.00 97.19 76 THR A CA 1
ATOM 581 C C . THR A 1 76 ? -3.839 10.814 3.696 1.00 97.19 76 THR A C 1
ATOM 583 O O . THR A 1 76 ? -4.288 11.726 3.005 1.00 97.19 76 THR A O 1
ATOM 586 N N . VAL A 1 77 ? -4.427 9.627 3.808 1.00 97.19 77 VAL A N 1
ATOM 587 C CA . VAL A 1 77 ? -5.671 9.245 3.132 1.00 97.19 77 VAL A CA 1
ATOM 588 C C . VAL A 1 77 ? -6.732 8.850 4.151 1.00 97.19 77 VAL A C 1
ATOM 590 O O . VAL A 1 77 ? -6.423 8.518 5.297 1.00 97.19 77 VAL A O 1
ATOM 593 N N . ARG A 1 78 ? -7.995 8.886 3.723 1.00 97.81 78 ARG A N 1
ATOM 594 C CA . ARG A 1 78 ? -9.110 8.338 4.497 1.00 97.81 78 ARG A CA 1
ATOM 595 C C . ARG A 1 78 ? -9.336 6.890 4.093 1.00 97.81 78 ARG A C 1
ATOM 597 O O . ARG A 1 78 ? -9.454 6.595 2.906 1.00 97.81 78 ARG A O 1
ATOM 604 N N . VAL A 1 79 ? -9.398 6.016 5.086 1.00 98.19 79 VAL A N 1
ATOM 605 C CA . VAL A 1 79 ? -9.664 4.590 4.927 1.00 98.19 79 VAL A CA 1
ATOM 606 C C . VAL A 1 79 ? -11.026 4.289 5.534 1.00 98.19 79 VAL A C 1
ATOM 608 O O . VAL A 1 79 ? -11.256 4.538 6.717 1.00 98.19 79 VAL A O 1
ATOM 611 N N . SER A 1 80 ? -11.929 3.745 4.729 1.00 98.00 80 SER A N 1
ATOM 612 C CA . SER A 1 80 ? -13.236 3.271 5.167 1.00 98.00 80 SER A CA 1
ATOM 613 C C . SER A 1 80 ? -13.098 1.871 5.762 1.00 98.00 80 SER A C 1
ATOM 615 O O . SER A 1 80 ? -12.793 0.905 5.061 1.00 98.00 80 SER A O 1
ATOM 617 N N . THR A 1 81 ? -13.307 1.766 7.070 1.00 96.94 81 THR A N 1
ATOM 618 C CA . THR A 1 81 ? -13.333 0.501 7.818 1.00 96.94 81 THR A CA 1
ATOM 619 C C . THR A 1 81 ? -14.770 0.136 8.191 1.00 96.94 81 THR A C 1
ATOM 621 O O . THR A 1 81 ? -15.688 0.939 8.013 1.00 96.94 81 THR A O 1
ATOM 624 N N . LEU A 1 82 ? -14.981 -1.065 8.737 1.00 93.75 82 LEU A N 1
ATOM 625 C CA . LEU A 1 82 ? -16.295 -1.462 9.260 1.00 93.75 82 LEU A CA 1
ATOM 626 C C . LEU A 1 82 ? -16.738 -0.611 10.463 1.00 93.75 82 LEU A C 1
ATOM 628 O O . LEU A 1 82 ? -17.937 -0.424 10.659 1.00 93.75 82 LEU A O 1
ATOM 632 N N . ASP A 1 83 ? -15.784 -0.069 11.223 1.00 94.00 83 ASP A N 1
ATOM 633 C CA . ASP A 1 83 ? -16.032 0.744 12.419 1.00 94.00 83 ASP A CA 1
ATOM 634 C C . ASP A 1 83 ? -16.115 2.254 12.115 1.00 94.00 83 ASP A C 1
ATOM 636 O O . ASP A 1 83 ? -16.403 3.058 13.004 1.00 94.00 83 ASP A O 1
ATOM 640 N N . GLY A 1 84 ? -15.883 2.656 10.859 1.00 95.50 84 GLY A N 1
ATOM 641 C CA . GLY A 1 84 ? -15.934 4.046 10.403 1.00 95.50 84 GLY A CA 1
ATOM 642 C C . GLY A 1 84 ? -14.740 4.465 9.544 1.00 95.50 84 GLY A C 1
ATOM 643 O O . GLY A 1 84 ? -13.897 3.654 9.160 1.00 95.50 84 GLY A O 1
ATOM 644 N N . GLU A 1 85 ? -14.666 5.756 9.219 1.00 97.06 85 GLU A N 1
ATOM 645 C CA . GLU A 1 85 ? -13.512 6.327 8.517 1.00 97.06 85 GLU A CA 1
ATOM 646 C C . GLU A 1 85 ? -12.356 6.605 9.485 1.00 97.06 85 GLU A C 1
ATOM 648 O O . GLU A 1 85 ? -12.546 7.218 10.537 1.00 97.06 85 GLU A O 1
ATOM 653 N N . VAL A 1 86 ? -11.143 6.215 9.093 1.00 97.38 86 VAL A N 1
ATOM 654 C CA . VAL A 1 86 ? -9.903 6.520 9.818 1.00 97.38 86 VAL A CA 1
ATOM 655 C C . VAL A 1 86 ? -8.891 7.190 8.892 1.00 97.38 86 VAL A C 1
ATOM 657 O O . VAL A 1 86 ? -8.852 6.913 7.694 1.00 97.38 86 VAL A O 1
ATOM 660 N N . SER A 1 87 ? -8.057 8.072 9.438 1.00 97.31 87 SER A N 1
ATOM 661 C CA . SER A 1 87 ? -6.934 8.659 8.698 1.00 97.31 87 SER A CA 1
ATOM 662 C C . SER A 1 87 ? -5.707 7.765 8.829 1.00 97.31 87 SER A C 1
ATOM 664 O O . SER A 1 87 ? -5.311 7.433 9.944 1.00 97.31 87 SER A O 1
ATOM 666 N N . ALA A 1 88 ? -5.083 7.417 7.707 1.00 97.12 88 ALA A N 1
ATOM 667 C CA . ALA A 1 88 ? -3.878 6.594 7.674 1.00 97.12 88 ALA A CA 1
ATOM 668 C C . ALA A 1 88 ? -2.844 7.165 6.700 1.00 97.12 88 ALA A C 1
ATOM 670 O O . ALA A 1 88 ? -3.182 7.916 5.781 1.00 97.12 88 ALA A O 1
ATOM 671 N N . TRP A 1 89 ? -1.579 6.797 6.900 1.00 96.75 89 TRP A N 1
ATOM 672 C CA . TRP A 1 89 ? -0.526 7.091 5.937 1.00 96.75 89 TRP A CA 1
ATOM 673 C C . TRP A 1 89 ? -0.436 6.004 4.875 1.00 96.75 89 TRP A C 1
ATOM 675 O O . TRP A 1 89 ? -0.538 4.816 5.176 1.00 96.75 89 TRP A O 1
ATOM 685 N N . VAL A 1 90 ? -0.175 6.430 3.647 1.00 96.88 90 VAL A N 1
ATOM 686 C CA . VAL A 1 90 ? 0.236 5.575 2.534 1.00 96.88 90 VAL A CA 1
ATOM 687 C C . VAL A 1 90 ? 1.489 6.158 1.898 1.00 96.88 90 VAL A C 1
ATOM 689 O O . VAL A 1 90 ? 1.708 7.370 1.949 1.00 96.88 90 VAL A O 1
ATOM 692 N N . TYR A 1 91 ? 2.288 5.300 1.277 1.00 96.31 91 TYR A N 1
ATOM 693 C CA . TYR A 1 91 ? 3.427 5.706 0.465 1.00 96.31 91 TYR A CA 1
ATOM 694 C C . TYR A 1 91 ? 3.045 5.534 -1.002 1.00 96.31 91 TYR A C 1
ATOM 696 O O . TYR A 1 91 ? 2.660 4.448 -1.429 1.00 96.31 91 TYR A O 1
ATOM 704 N N . VAL A 1 92 ? 3.119 6.621 -1.765 1.00 96.25 92 VAL A N 1
ATOM 705 C CA . VAL A 1 92 ? 2.826 6.647 -3.201 1.00 96.25 92 VAL A CA 1
ATOM 706 C C . VAL A 1 92 ? 4.120 6.897 -3.954 1.00 96.25 92 VAL A C 1
ATOM 708 O O . VAL A 1 92 ? 4.832 7.854 -3.656 1.00 96.25 92 VAL A O 1
ATOM 711 N N . PHE A 1 93 ? 4.439 6.028 -4.910 1.00 94.94 93 PHE A N 1
ATOM 712 C CA . PHE A 1 93 ? 5.666 6.141 -5.690 1.00 94.94 93 PHE A CA 1
ATOM 713 C C . PHE A 1 93 ? 5.702 7.468 -6.457 1.00 94.94 93 PHE A C 1
ATOM 715 O O . PHE A 1 93 ? 4.734 7.839 -7.125 1.00 94.94 93 PHE A O 1
ATOM 722 N N . ALA A 1 94 ? 6.825 8.175 -6.368 1.00 92.12 94 ALA A N 1
ATOM 723 C CA . ALA A 1 94 ? 7.014 9.495 -6.953 1.00 92.12 94 ALA A CA 1
ATOM 724 C C . ALA A 1 94 ? 7.597 9.397 -8.370 1.00 92.12 94 ALA A C 1
ATOM 726 O O . ALA A 1 94 ? 8.713 9.835 -8.640 1.00 92.12 94 ALA A O 1
ATOM 727 N N . GLY A 1 95 ? 6.828 8.828 -9.293 1.00 89.38 95 GLY A N 1
ATOM 728 C CA . GLY A 1 95 ? 7.249 8.682 -10.681 1.00 89.38 95 GLY A CA 1
ATOM 729 C C . GLY A 1 95 ? 6.087 8.395 -11.616 1.00 89.38 95 GLY A C 1
ATOM 730 O O . GLY A 1 95 ? 4.919 8.543 -11.253 1.00 89.38 95 GLY A O 1
ATOM 731 N N . TYR A 1 96 ? 6.410 8.010 -12.846 1.00 88.50 96 TYR A N 1
ATOM 732 C CA . TYR A 1 96 ? 5.391 7.740 -13.851 1.00 88.50 96 TYR A CA 1
ATOM 733 C C . TYR A 1 96 ? 4.718 6.393 -13.606 1.00 88.50 96 TYR A C 1
ATOM 735 O O . TYR A 1 96 ? 5.380 5.371 -13.419 1.00 88.50 96 TYR A O 1
ATOM 743 N N . GLU A 1 97 ? 3.387 6.404 -13.649 1.00 91.94 97 GLU A N 1
ATOM 744 C CA . GLU A 1 97 ? 2.592 5.185 -13.646 1.00 91.94 97 GLU A CA 1
ATOM 745 C C . GLU A 1 97 ? 2.917 4.332 -14.879 1.00 91.94 97 GLU A C 1
ATOM 747 O O . GLU A 1 97 ? 2.929 4.822 -16.011 1.00 91.94 97 GLU A O 1
ATOM 752 N N . GLY A 1 98 ? 3.113 3.034 -14.657 1.00 89.56 98 GLY A N 1
ATOM 753 C CA . GLY A 1 98 ? 3.273 2.047 -15.708 1.00 89.56 98 GLY A CA 1
ATOM 754 C C . GLY A 1 98 ? 4.252 0.935 -15.354 1.00 89.56 98 GLY A C 1
ATOM 755 O O . GLY A 1 98 ? 4.872 0.896 -14.292 1.00 89.56 98 GLY A O 1
ATOM 756 N N . GLY A 1 99 ? 4.398 0.025 -16.307 1.00 88.94 99 GLY A N 1
ATOM 757 C CA . GLY A 1 99 ? 5.288 -1.120 -16.208 1.00 88.94 99 GLY A CA 1
ATOM 758 C C . GLY A 1 99 ? 4.641 -2.354 -15.594 1.00 88.94 99 GLY A C 1
ATOM 759 O O . GLY A 1 99 ? 3.470 -2.354 -15.207 1.00 88.94 99 GLY A O 1
ATOM 760 N N . MET A 1 100 ? 5.405 -3.446 -15.576 1.00 90.12 100 MET A N 1
ATOM 761 C CA . MET A 1 100 ? 4.908 -4.749 -15.142 1.00 90.12 100 MET A CA 1
ATOM 762 C C . MET A 1 100 ? 5.653 -5.251 -13.898 1.00 90.12 100 MET A C 1
ATOM 764 O O . MET A 1 100 ? 6.892 -5.301 -13.896 1.00 90.12 100 MET A O 1
ATOM 768 N N . PRO A 1 101 ? 4.930 -5.684 -12.850 1.00 90.75 101 PRO A N 1
ATOM 769 C CA . PRO A 1 101 ? 5.554 -6.345 -11.714 1.00 90.75 101 PRO A CA 1
ATOM 770 C C . PRO A 1 101 ? 6.115 -7.706 -12.138 1.00 90.75 101 PRO A C 1
ATOM 772 O O . PRO A 1 101 ? 5.681 -8.320 -13.121 1.00 90.75 101 PRO A O 1
ATOM 775 N N . THR A 1 102 ? 7.072 -8.226 -11.375 1.00 89.94 102 THR A N 1
ATOM 776 C CA . THR A 1 102 ? 7.415 -9.652 -11.473 1.00 89.94 102 THR A CA 1
ATOM 777 C C . THR A 1 102 ? 6.273 -10.513 -10.934 1.00 89.94 102 THR A C 1
ATOM 779 O O . THR A 1 102 ? 5.514 -10.096 -10.058 1.00 89.94 102 THR A O 1
ATOM 782 N N . ALA A 1 103 ? 6.151 -11.741 -11.441 1.00 90.44 103 ALA A N 1
ATOM 783 C CA . ALA A 1 103 ? 5.099 -12.651 -10.989 1.00 90.44 103 ALA A CA 1
ATOM 784 C C . ALA A 1 103 ? 5.240 -13.038 -9.511 1.00 90.44 103 ALA A C 1
ATOM 786 O O . ALA A 1 103 ? 4.238 -13.172 -8.813 1.00 90.44 103 ALA A O 1
ATOM 787 N N . TRP A 1 104 ? 6.478 -13.157 -9.020 1.00 90.00 104 TRP A N 1
ATOM 788 C CA . TRP A 1 104 ? 6.747 -13.366 -7.598 1.00 90.00 104 TRP A CA 1
ATOM 789 C C . TRP A 1 104 ? 6.213 -12.205 -6.750 1.00 90.00 104 TRP A C 1
ATOM 791 O O . TRP A 1 104 ? 5.446 -12.436 -5.820 1.00 90.00 104 TRP A O 1
ATOM 801 N N . TYR A 1 105 ? 6.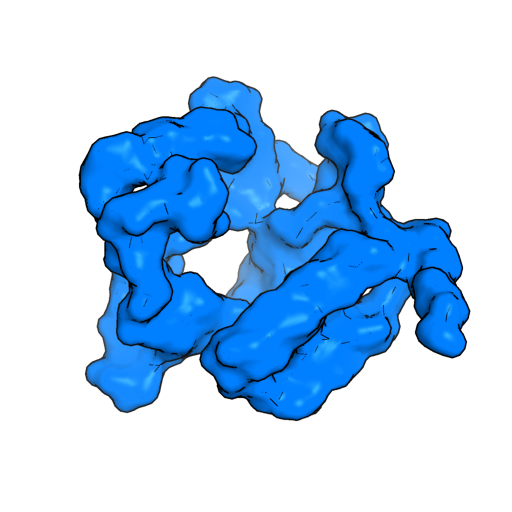537 -10.963 -7.116 1.00 90.19 105 TYR A N 1
ATOM 802 C CA . TYR A 1 105 ? 6.103 -9.784 -6.367 1.00 90.19 105 TYR A CA 1
ATOM 803 C C . TYR A 1 105 ? 4.574 -9.644 -6.346 1.00 90.19 105 TYR A C 1
ATOM 805 O O . TYR A 1 105 ? 3.976 -9.445 -5.289 1.00 90.19 105 TYR A O 1
ATOM 813 N N . LEU A 1 106 ? 3.916 -9.853 -7.493 1.00 92.75 106 LEU A N 1
ATOM 814 C CA . LEU A 1 106 ? 2.453 -9.860 -7.567 1.00 92.75 106 LEU A CA 1
ATOM 815 C C . LEU A 1 106 ? 1.830 -10.966 -6.698 1.00 92.75 106 LEU A C 1
ATOM 817 O O . LEU A 1 106 ? 0.811 -10.741 -6.041 1.00 92.75 106 LEU A O 1
ATOM 821 N N . SER A 1 107 ? 2.451 -12.149 -6.669 1.00 92.81 107 SER A N 1
ATOM 822 C CA . SER A 1 107 ? 2.016 -13.268 -5.829 1.00 92.81 107 SER A CA 1
ATOM 823 C C . SER A 1 107 ? 2.123 -12.945 -4.338 1.00 92.81 107 SER A C 1
ATOM 825 O O . SER A 1 107 ? 1.202 -13.270 -3.586 1.00 92.81 107 SER A O 1
ATOM 827 N N . GLU A 1 108 ? 3.196 -12.280 -3.901 1.00 93.38 108 GLU A N 1
ATOM 828 C CA . GLU A 1 108 ? 3.355 -11.849 -2.506 1.00 93.38 108 GLU A CA 1
ATOM 829 C C . GLU A 1 108 ? 2.262 -10.852 -2.098 1.00 93.38 108 GLU A C 1
ATOM 831 O O . GLU A 1 108 ? 1.638 -11.026 -1.050 1.00 93.38 108 GLU A O 1
ATOM 836 N N . ILE A 1 109 ? 1.946 -9.869 -2.952 1.00 94.31 109 ILE A N 1
ATOM 837 C CA . ILE A 1 109 ? 0.865 -8.897 -2.704 1.00 94.31 109 ILE A CA 1
ATOM 838 C C . ILE A 1 109 ? -0.487 -9.605 -2.585 1.00 94.31 109 ILE A C 1
ATOM 840 O O . ILE A 1 109 ? -1.223 -9.385 -1.623 1.00 94.31 109 ILE A O 1
ATOM 844 N N . ALA A 1 110 ? -0.815 -10.481 -3.539 1.00 95.69 110 ALA A N 1
ATOM 845 C CA . ALA A 1 110 ? -2.078 -11.214 -3.528 1.00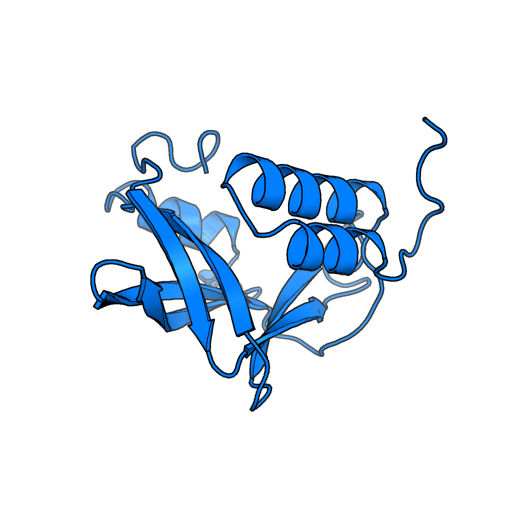 95.69 110 ALA A CA 1
ATOM 846 C C . ALA A 1 110 ? -2.196 -12.139 -2.306 1.00 95.69 110 ALA A C 1
ATOM 848 O O . ALA A 1 110 ? -3.252 -12.208 -1.681 1.00 95.69 110 ALA A O 1
ATOM 849 N N . THR A 1 111 ? -1.107 -12.814 -1.932 1.00 95.81 111 THR A N 1
ATOM 850 C CA . THR A 1 111 ? -1.054 -13.682 -0.747 1.00 95.81 111 THR A CA 1
ATOM 851 C C . THR A 1 111 ? -1.203 -12.878 0.544 1.00 95.81 111 THR A C 1
ATOM 853 O O . THR A 1 111 ? -1.873 -13.324 1.474 1.00 95.81 111 THR A O 1
ATOM 856 N N . ALA A 1 112 ? -0.600 -11.690 0.624 1.00 94.69 112 ALA A N 1
ATOM 857 C CA . ALA A 1 112 ? -0.766 -10.798 1.766 1.00 94.69 112 ALA A CA 1
ATOM 858 C C . ALA A 1 112 ? -2.214 -10.293 1.884 1.00 94.69 112 ALA A C 1
ATOM 860 O O . ALA A 1 112 ? -2.766 -10.307 2.984 1.00 94.69 112 ALA A O 1
ATOM 861 N N . ALA A 1 113 ? -2.843 -9.916 0.765 1.00 95.94 113 ALA A N 1
ATOM 862 C CA . ALA A 1 113 ? -4.244 -9.499 0.727 1.00 95.94 113 ALA A CA 1
ATOM 863 C C . ALA A 1 113 ? -5.189 -10.632 1.170 1.00 95.94 113 ALA A C 1
ATOM 865 O O . ALA A 1 113 ? -6.043 -10.421 2.027 1.00 95.94 113 ALA A O 1
ATOM 866 N N . GLU A 1 114 ? -4.988 -11.850 0.660 1.00 96.88 114 GLU A N 1
ATOM 867 C CA . GLU A 1 114 ? -5.751 -13.043 1.054 1.00 96.88 114 GLU A CA 1
ATOM 868 C C . GLU A 1 114 ? -5.607 -13.338 2.555 1.00 96.88 114 GLU A C 1
ATOM 870 O O . GLU A 1 114 ? -6.603 -13.498 3.258 1.00 96.88 114 GLU A O 1
ATOM 875 N N . LYS A 1 115 ? -4.377 -13.317 3.087 1.00 95.62 115 LYS A N 1
ATOM 876 C CA . LYS A 1 115 ? -4.117 -13.510 4.527 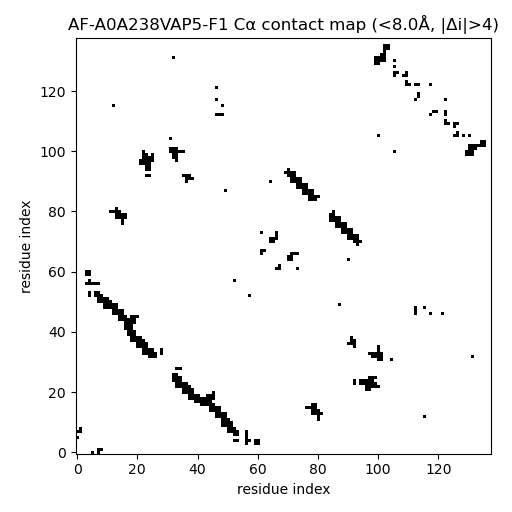1.00 95.62 115 LYS A CA 1
ATOM 877 C C . LYS A 1 115 ? -4.737 -12.422 5.404 1.00 95.62 115 LYS A C 1
ATOM 879 O O . LYS A 1 115 ? -5.089 -12.701 6.546 1.00 95.62 115 LYS A O 1
ATOM 884 N N . ALA A 1 116 ? -4.855 -11.200 4.890 1.00 94.69 116 ALA A N 1
ATOM 885 C CA . ALA A 1 116 ? -5.522 -10.094 5.568 1.00 94.69 116 ALA A CA 1
ATOM 886 C C . ALA A 1 116 ? -7.060 -10.189 5.512 1.00 94.69 116 ALA A C 1
ATOM 888 O O . ALA A 1 116 ? -7.734 -9.423 6.196 1.00 94.69 116 ALA A O 1
ATOM 889 N N . GLY A 1 117 ? -7.621 -11.123 4.736 1.00 95.44 117 GLY A N 1
ATOM 890 C CA . GLY A 1 117 ? -9.066 -11.295 4.581 1.00 95.44 117 GLY A CA 1
ATOM 891 C C . GLY A 1 117 ? -9.682 -10.405 3.501 1.00 95.44 117 GLY A C 1
ATOM 892 O O . GLY A 1 117 ? -10.854 -10.041 3.606 1.00 95.44 117 GLY A O 1
ATOM 893 N N . ALA A 1 118 ? -8.908 -10.026 2.479 1.00 96.38 118 ALA A N 1
ATOM 894 C CA . ALA A 1 118 ? -9.449 -9.361 1.299 1.00 96.38 118 ALA A CA 1
ATOM 895 C C . ALA A 1 118 ? -10.497 -10.249 0.599 1.00 96.38 118 ALA A C 1
ATOM 897 O O . ALA A 1 118 ? -10.332 -11.470 0.579 1.00 96.38 118 ALA A O 1
ATOM 898 N N . PRO A 1 119 ? -11.541 -9.664 -0.017 1.00 96.44 119 PRO A N 1
ATOM 899 C CA . PRO A 1 119 ? -12.508 -10.430 -0.798 1.00 96.44 119 PRO A CA 1
ATOM 900 C C . PRO A 1 119 ? -11.876 -11.248 -1.934 1.00 96.44 119 PRO A C 1
ATOM 902 O O . PRO A 1 119 ? -10.933 -10.798 -2.592 1.00 96.44 119 PRO A O 1
ATOM 905 N N . ASP A 1 120 ? -12.430 -12.434 -2.196 1.00 96.25 120 ASP A N 1
ATOM 906 C CA . ASP A 1 120 ? -11.900 -13.382 -3.187 1.00 96.25 120 ASP A CA 1
ATOM 907 C C . ASP A 1 120 ? -11.836 -12.801 -4.606 1.00 96.25 120 ASP A C 1
ATOM 909 O O . ASP A 1 120 ? -10.917 -13.110 -5.370 1.00 96.25 120 ASP A O 1
ATOM 913 N N . ASP A 1 121 ? -12.800 -11.955 -4.976 1.00 95.88 121 ASP A N 1
ATOM 914 C CA . ASP A 1 121 ? -12.829 -11.253 -6.259 1.00 95.88 121 ASP A CA 1
ATOM 915 C C . ASP A 1 121 ? -11.651 -10.281 -6.380 1.00 95.88 121 ASP A C 1
ATOM 917 O O . ASP A 1 121 ? -10.933 -10.332 -7.379 1.00 95.88 121 ASP A O 1
ATOM 921 N N . TYR A 1 122 ? -11.372 -9.507 -5.326 1.00 96.12 122 TYR A N 1
ATOM 922 C CA . TYR A 1 122 ? -10.226 -8.599 -5.256 1.00 96.12 122 TYR A CA 1
ATOM 923 C C . TYR A 1 122 ? -8.887 -9.345 -5.361 1.00 96.12 122 TYR A C 1
ATOM 925 O O . TYR A 1 122 ? -8.020 -8.972 -6.154 1.00 96.12 122 TYR A O 1
ATOM 933 N N . VAL A 1 123 ? -8.713 -10.436 -4.607 1.00 96.94 123 VAL A N 1
ATOM 934 C CA . VAL A 1 123 ? -7.495 -11.268 -4.673 1.00 96.94 123 VAL A CA 1
ATOM 935 C C . VAL A 1 123 ? -7.335 -11.884 -6.064 1.00 96.94 123 VAL A C 1
ATOM 937 O O . VAL A 1 123 ? -6.235 -11.910 -6.624 1.00 96.94 123 VAL A O 1
ATOM 940 N N . SER A 1 124 ? -8.432 -12.359 -6.653 1.00 95.44 124 SER A N 1
ATOM 941 C CA . SER A 1 124 ? -8.423 -12.934 -7.996 1.00 95.44 124 SER A CA 1
ATOM 942 C C . SER A 1 124 ? -8.093 -11.891 -9.066 1.00 95.44 124 SER A C 1
ATOM 944 O O . SER A 1 124 ? -7.357 -12.198 -10.003 1.00 95.44 124 SER A O 1
ATOM 946 N N . ASP A 1 125 ? -8.592 -10.661 -8.927 1.00 94.62 125 ASP A N 1
ATOM 947 C CA . ASP A 1 125 ? -8.248 -9.534 -9.798 1.00 94.62 125 ASP A CA 1
ATOM 948 C C . ASP A 1 125 ? -6.763 -9.186 -9.712 1.00 94.62 125 ASP A C 1
ATOM 950 O O . ASP A 1 125 ? -6.130 -8.994 -10.750 1.00 94.62 125 ASP A O 1
ATOM 954 N N . LEU A 1 126 ? -6.178 -9.168 -8.507 1.00 94.38 126 LEU A N 1
ATOM 955 C CA . LEU A 1 126 ? -4.735 -8.979 -8.335 1.00 94.38 126 LEU A CA 1
ATOM 956 C C . LEU A 1 126 ? -3.941 -10.066 -9.064 1.00 94.38 126 LEU A C 1
ATOM 958 O O . LEU A 1 126 ? -3.052 -9.743 -9.846 1.00 94.38 126 LEU A O 1
ATOM 962 N N . ARG A 1 127 ? -4.291 -11.344 -8.873 1.00 93.56 127 ARG A N 1
ATOM 963 C CA . ARG A 1 127 ? -3.594 -12.487 -9.498 1.00 93.56 127 ARG A CA 1
ATOM 964 C C . ARG A 1 127 ? -3.693 -12.507 -11.027 1.00 93.56 127 ARG A C 1
ATOM 966 O O . ARG A 1 127 ? -2.831 -13.090 -11.677 1.00 93.56 127 ARG A O 1
ATOM 973 N N . ARG A 1 128 ? -4.727 -11.891 -11.609 1.00 93.19 128 ARG A N 1
ATOM 974 C CA . ARG A 1 128 ? -4.923 -11.795 -13.068 1.00 93.19 128 ARG A CA 1
ATOM 975 C C . ARG A 1 128 ? -4.120 -10.678 -13.732 1.00 93.19 128 ARG A C 1
ATOM 977 O O . ARG A 1 128 ? -4.133 -10.586 -14.961 1.00 93.19 128 ARG A O 1
ATOM 984 N N . ARG A 1 129 ? -3.465 -9.807 -12.962 1.00 91.31 129 ARG A N 1
ATOM 985 C CA . ARG A 1 129 ? -2.719 -8.684 -13.536 1.00 91.31 129 ARG A CA 1
ATOM 986 C C . ARG A 1 129 ? -1.529 -9.180 -14.366 1.00 91.31 129 ARG A C 1
ATOM 988 O O . ARG A 1 129 ? -0.901 -10.169 -13.997 1.00 91.31 129 ARG A O 1
ATOM 995 N N . PRO A 1 130 ? -1.209 -8.500 -15.481 1.00 89.25 130 PRO A N 1
ATOM 996 C CA . PRO A 1 130 ? -0.083 -8.883 -16.320 1.00 89.25 130 PRO A CA 1
ATOM 997 C C . PRO A 1 130 ? 1.242 -8.720 -15.568 1.00 89.25 130 PRO A C 1
ATOM 999 O O . PRO A 1 130 ? 1.443 -7.746 -14.843 1.00 89.25 130 PRO A O 1
ATOM 1002 N N . THR A 1 131 ? 2.152 -9.670 -15.774 1.00 89.31 131 THR A N 1
ATOM 1003 C CA . THR A 1 131 ? 3.474 -9.716 -15.141 1.00 89.31 131 THR A CA 1
ATOM 1004 C C . THR A 1 131 ? 4.577 -9.740 -16.193 1.00 89.31 131 THR A C 1
ATOM 1006 O O . THR A 1 131 ? 4.408 -10.276 -17.288 1.00 89.31 131 THR A O 1
ATOM 1009 N N . ARG A 1 132 ? 5.747 -9.194 -15.845 1.00 83.81 132 ARG A N 1
ATOM 1010 C CA . ARG A 1 132 ? 6.935 -9.171 -16.716 1.00 83.81 132 ARG A CA 1
ATOM 1011 C C . ARG A 1 132 ? 7.537 -10.561 -16.916 1.00 83.81 132 ARG A C 1
ATOM 1013 O O . ARG A 1 132 ? 8.077 -10.874 -17.972 1.00 83.81 132 ARG A O 1
ATOM 1020 N N . THR A 1 133 ? 7.492 -11.378 -15.870 1.00 79.50 133 THR A N 1
ATOM 1021 C CA . THR A 1 133 ? 7.979 -12.759 -15.871 1.00 79.50 133 THR A CA 1
ATOM 1022 C C . THR A 1 133 ? 6.794 -13.707 -15.935 1.00 79.50 133 THR A C 1
ATOM 1024 O O . THR A 1 133 ? 5.731 -13.390 -15.397 1.00 79.50 133 THR A O 1
ATOM 1027 N N . ALA A 1 134 ? 6.982 -14.883 -16.534 1.00 68.88 134 ALA A N 1
ATOM 1028 C CA . ALA A 1 134 ? 6.005 -15.955 -16.398 1.00 68.88 134 ALA A CA 1
ATOM 1029 C C . ALA A 1 134 ? 5.809 -16.276 -14.909 1.00 68.88 134 ALA A C 1
ATOM 1031 O O . ALA A 1 134 ? 6.772 -16.243 -14.131 1.00 68.88 134 ALA A O 1
ATOM 1032 N N . SER A 1 135 ? 4.568 -16.550 -14.514 1.00 59.53 135 SER A N 1
ATOM 1033 C CA . SER A 1 135 ? 4.296 -17.097 -13.189 1.00 59.53 135 SER A CA 1
ATOM 1034 C C . SER A 1 135 ? 5.071 -18.402 -13.029 1.00 59.53 135 SER A C 1
ATOM 1036 O O . SER A 1 135 ? 5.070 -19.201 -13.968 1.00 59.53 135 SER A O 1
ATOM 1038 N N . PRO A 1 136 ? 5.763 -18.621 -11.898 1.00 54.69 136 PRO A N 1
ATOM 1039 C CA . PRO A 1 136 ? 6.380 -19.912 -11.648 1.00 54.69 136 PRO A CA 1
ATOM 1040 C C . PRO A 1 136 ? 5.290 -20.987 -11.721 1.00 54.69 136 PRO A C 1
ATOM 1042 O O . PRO A 1 136 ? 4.224 -20.827 -11.123 1.00 54.69 136 PRO A O 1
ATOM 1045 N N . GLU A 1 137 ? 5.530 -22.033 -12.512 1.00 46.69 137 GLU A N 1
ATOM 1046 C CA . GLU A 1 137 ? 4.663 -23.209 -12.521 1.00 46.69 137 GLU A CA 1
ATOM 1047 C C . GLU A 1 137 ? 4.682 -23.812 -11.111 1.00 46.69 137 GLU A C 1
ATOM 1049 O O . GLU A 1 137 ? 5.753 -24.020 -10.534 1.00 46.69 137 GLU A O 1
ATOM 1054 N N . VAL A 1 138 ? 3.489 -23.987 -10.540 1.00 45.84 138 VAL A N 1
ATOM 1055 C CA . VAL A 1 138 ? 3.264 -24.610 -9.227 1.00 45.84 138 VAL A CA 1
ATOM 1056 C C . VAL A 1 138 ? 3.483 -26.114 -9.269 1.00 45.84 138 VAL A C 1
ATOM 1058 O O . VAL A 1 138 ? 3.077 -26.743 -10.273 1.00 45.84 138 VAL A O 1
#

InterPro domains:
  IPR013024 Gamma-glutamyl cyclotransferase-like [cd06661] (1-92)
  IPR017939 Gamma-glutamylcyclotransferase [PTHR12935] (1-133)
  IPR036568 Gamma-glutamyl cyclotransferase-like superfamily [SSF110857] (3-106)

Secondary structure (DSSP, 8-state):
-TTT-TT--EEEEEEEEEEEEEEE-TTTSTTTBSEEEEEEEEEEEEEEEEE---HHHHHHHHHHTTTTTTSEEEEEEEEEETTEEEEEEEEEESS-B---B-HHHHHHHHHHHHHTT--HHHHHHHHTS--SSPPPP-